Protein AF-A0A957DPP2-F1 (afdb_monomer)

Foldseek 3Di:
DDDDDDPDPPPPPDPPDPDVPQAEEEEEDAQAEPQRVVQLVVVCVVPVRYADEYHQHHNPVVVVVCVVCVVVDRYDYLVRDDQDQHQEYEYEQDLDDDDHRNYDPDHAYEYEHADPPDDHPPSHHYDHHHD

Secondary structure (DSSP, 8-state):
--------------S-----PPEEEEE--SSB-HHHHHHHHHHHHH-TT-EEB--S-B-HHHHHHHHHHGGGS--B-TTT-----EEEEEEES-S-----TTEEEEEEEEEEE---S----TTSEEEE---

Sequence (131 aa):
MLSTLSPCNLVTLSPAHHYNTPMRLILSHENADFDAVASQLAASKLTPDGIMLLARRQNRNVEQFLTLYWDAFRFVRPSEWRKQRVKEVLLVDTQSLNSVRGMVAKPAVHVIDHHTEQTPPAAWTAQVEPV

Solvent-accessible surface area (backbone atoms only — not comparable to full-atom values): 7948 Å² total; per-residue (Å²): 136,86,80,83,79,79,80,76,86,74,81,77,81,68,95,82,73,86,68,89,66,73,38,29,38,27,38,41,35,73,54,25,47,66,64,29,56,50,41,37,55,53,51,33,71,80,32,80,80,38,42,34,42,49,45,93,38,55,32,70,69,44,50,56,48,46,68,77,45,47,90,81,52,80,68,39,52,63,89,72,61,67,77,47,74,28,44,32,36,38,29,21,62,30,82,67,86,78,93,54,76,41,53,49,99,78,47,52,42,38,32,41,30,42,73,78,92,64,78,68,62,88,90,42,51,74,48,72,54,76,127

pLDDT: mean 85.73, std 20.34, range [33.81, 98.62]

Nearest PDB structures (foldseek):
  3ioc-assembly1_B  TM=5.054E-01  e=1.889E+00  Mycobacterium tuberculosis
  4muj-assembly1_B  TM=5.006E-01  e=4.320E+00  Mycobacterium tuberculosis
  8v84-assembly1_A  TM=3.790E-01  e=2.538E+00  Saccharomyces cerevisiae BY4741
  8b70-assembly1_B  TM=3.247E-01  e=3.031E+00  Bacillus subtilis
  8esr-assembly1_A  TM=4.820E-01  e=9.311E+00  Schizosaccharomyces pombe

Radius of gyration: 17.48 Å; Cα contacts (8 Å, |Δi|>4): 204; chains: 1; bounding box: 35×66×36 Å

Structure (mmCIF, N/CA/C/O backbone):
data_AF-A0A957DPP2-F1
#
_entry.id   AF-A0A957DPP2-F1
#
loop_
_atom_site.group_PDB
_atom_site.id
_atom_site.type_symbol
_atom_site.label_atom_id
_atom_site.label_alt_id
_atom_site.label_comp_id
_atom_site.label_asym_id
_atom_site.label_entity_id
_atom_site.label_seq_id
_atom_site.pdbx_PDB_ins_code
_atom_site.Cartn_x
_atom_site.Cartn_y
_atom_site.Cartn_z
_atom_site.occupancy
_atom_site.B_iso_or_equiv
_atom_site.auth_seq_id
_atom_site.auth_comp_id
_atom_site.auth_asym_id
_atom_site.auth_atom_id
_atom_site.pdbx_PDB_model_num
ATOM 1 N N . MET A 1 1 ? -0.752 -53.934 4.855 1.00 41.66 1 MET A N 1
ATOM 2 C CA . MET A 1 1 ? -0.191 -52.577 5.010 1.00 41.66 1 MET A CA 1
ATOM 3 C C . MET A 1 1 ? -1.292 -51.570 4.709 1.00 41.66 1 MET A C 1
ATOM 5 O O . MET A 1 1 ? -1.530 -51.286 3.546 1.00 41.66 1 MET A O 1
ATOM 9 N N . LEU A 1 2 ? -2.023 -51.111 5.728 1.00 33.81 2 LEU A N 1
ATOM 10 C CA . LEU A 1 2 ? -2.957 -49.995 5.569 1.00 33.81 2 LEU A CA 1
ATOM 11 C C . LEU A 1 2 ? -2.179 -48.702 5.829 1.00 33.81 2 LEU A C 1
ATOM 13 O O . LEU A 1 2 ? -1.800 -48.433 6.965 1.00 33.81 2 LEU A O 1
ATOM 17 N N . SER A 1 3 ? -1.898 -47.939 4.775 1.00 35.62 3 SER A N 1
A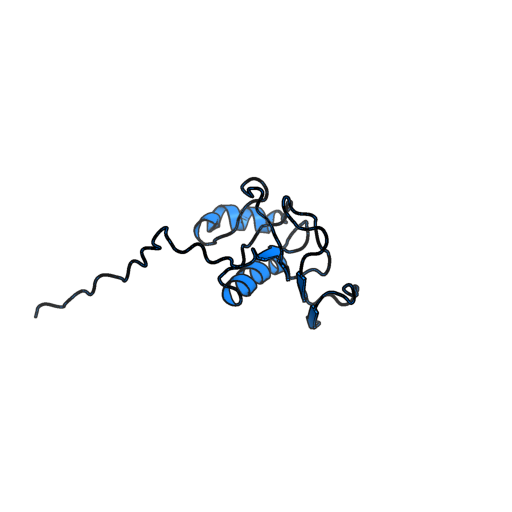TOM 18 C CA . SER A 1 3 ? -1.349 -46.590 4.892 1.00 35.62 3 SER A CA 1
ATOM 19 C C . SER A 1 3 ? -2.461 -45.642 5.333 1.00 35.62 3 SER A C 1
ATOM 21 O O . SER A 1 3 ? -3.426 -45.411 4.603 1.00 35.62 3 SER A O 1
ATOM 23 N N . THR A 1 4 ? -2.328 -45.102 6.535 1.00 39.66 4 THR A N 1
ATOM 24 C CA . THR A 1 4 ? -3.167 -44.034 7.074 1.00 39.66 4 THR A CA 1
ATOM 25 C C . THR A 1 4 ? -2.944 -42.752 6.270 1.00 39.66 4 THR A C 1
ATOM 27 O O . THR A 1 4 ? -1.894 -42.122 6.383 1.00 39.66 4 THR A O 1
ATOM 30 N N . LEU A 1 5 ? -3.923 -42.358 5.456 1.00 37.44 5 LEU A N 1
ATOM 31 C CA . LEU A 1 5 ? -3.991 -41.005 4.910 1.00 37.44 5 LEU A CA 1
ATOM 32 C C . LEU A 1 5 ? -4.575 -40.093 5.993 1.00 37.44 5 LEU A C 1
ATOM 34 O O . LEU A 1 5 ? -5.758 -40.186 6.315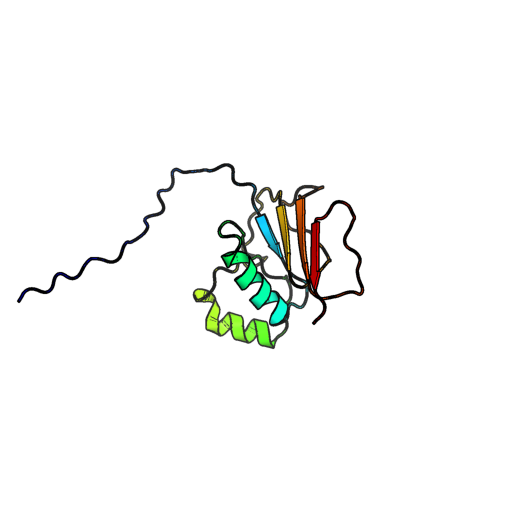 1.00 37.44 5 LEU A O 1
ATOM 38 N N . SER A 1 6 ? -3.734 -39.234 6.571 1.00 42.56 6 SER A N 1
ATOM 39 C CA . SER A 1 6 ? -4.181 -38.114 7.402 1.00 42.56 6 SER A CA 1
ATOM 40 C C . SER A 1 6 ? -5.055 -37.179 6.562 1.00 42.56 6 SER A C 1
ATOM 42 O O . SER A 1 6 ? -4.585 -36.699 5.526 1.00 42.56 6 SER A O 1
ATOM 44 N N . PRO A 1 7 ? -6.297 -36.873 6.970 1.00 42.91 7 PRO A N 1
ATOM 45 C CA . PRO A 1 7 ? -7.062 -35.836 6.309 1.00 42.91 7 PRO A CA 1
ATOM 46 C C . PRO A 1 7 ? -6.421 -34.475 6.595 1.00 42.91 7 PRO A C 1
ATOM 48 O O . PRO A 1 7 ? -6.122 -34.115 7.733 1.00 42.91 7 PRO A O 1
ATOM 51 N N . CYS A 1 8 ? -6.181 -33.758 5.503 1.00 38.91 8 CYS A N 1
ATOM 52 C CA . CYS A 1 8 ? -5.724 -32.381 5.430 1.00 38.91 8 CYS A CA 1
ATOM 53 C C . CYS A 1 8 ? -6.471 -31.506 6.454 1.00 38.91 8 CYS A C 1
ATOM 55 O O . CYS A 1 8 ? -7.703 -31.497 6.468 1.00 38.91 8 CYS A O 1
ATOM 57 N N . ASN A 1 9 ? -5.733 -30.777 7.298 1.00 37.00 9 ASN A N 1
ATOM 58 C CA . ASN A 1 9 ? -6.288 -29.810 8.245 1.00 37.00 9 ASN A CA 1
ATOM 59 C C . ASN A 1 9 ? -7.041 -28.710 7.484 1.00 37.00 9 ASN A C 1
ATOM 61 O O . ASN A 1 9 ? -6.460 -27.712 7.056 1.00 37.00 9 ASN A O 1
ATOM 65 N N . LEU A 1 10 ? -8.351 -28.891 7.332 1.00 40.22 10 LEU A N 1
ATOM 66 C CA . LEU A 1 10 ? -9.271 -27.834 6.958 1.00 40.22 10 LEU A CA 1
ATOM 67 C C . LEU A 1 10 ? -9.340 -26.882 8.158 1.00 40.22 10 LEU A C 1
ATOM 69 O O . LEU A 1 10 ? -9.991 -27.174 9.159 1.00 40.22 10 LEU A O 1
ATOM 73 N N . VAL A 1 11 ? -8.630 -25.757 8.091 1.00 41.53 11 VAL A N 1
ATOM 74 C CA . VAL A 1 11 ? -8.825 -24.662 9.046 1.00 41.53 11 VAL A CA 1
ATOM 75 C C . VAL A 1 11 ? -10.218 -24.091 8.784 1.00 41.53 11 VAL A C 1
ATOM 77 O O . VAL A 1 11 ? -10.406 -23.199 7.961 1.00 41.53 11 VAL A O 1
ATOM 80 N N . THR A 1 12 ? -11.224 -24.645 9.454 1.00 35.16 12 THR A N 1
ATOM 81 C CA . THR A 1 12 ? -12.542 -24.030 9.591 1.00 35.16 12 THR A CA 1
ATOM 82 C C . THR A 1 12 ? -12.372 -22.744 10.387 1.00 35.16 12 THR A C 1
ATOM 84 O O . THR A 1 12 ? -12.228 -22.775 11.609 1.00 35.16 12 THR A O 1
ATOM 87 N N . LEU A 1 13 ? -12.371 -21.601 9.700 1.00 41.50 13 LEU A N 1
ATOM 88 C CA . LEU A 1 13 ? -12.521 -20.306 10.352 1.00 41.50 13 LEU A CA 1
ATOM 89 C C . LEU A 1 13 ? -13.950 -20.229 10.906 1.00 41.50 13 LEU A C 1
ATOM 91 O O . LEU A 1 13 ? -14.917 -20.046 10.170 1.00 41.50 13 LEU A O 1
ATOM 95 N N . SER A 1 14 ? -14.070 -20.438 12.216 1.00 36.50 14 SER A N 1
ATOM 96 C CA . SER A 1 14 ? -15.298 -20.219 12.978 1.00 36.50 14 SER A CA 1
ATOM 97 C C . SER A 1 14 ? -15.740 -18.747 12.865 1.00 36.50 14 SER A C 1
ATOM 99 O O . SER A 1 14 ? -14.890 -17.858 12.949 1.00 36.50 14 SER A O 1
ATOM 101 N N . PRO A 1 15 ? -17.045 -18.440 12.728 1.00 41.19 15 PRO A N 1
ATOM 102 C CA . PRO A 1 15 ? -17.542 -17.073 12.530 1.00 41.19 15 PRO A CA 1
ATOM 103 C C . PRO A 1 15 ? -17.545 -16.203 13.807 1.00 41.19 15 PRO A C 1
ATOM 105 O O . PRO A 1 15 ? -18.143 -15.130 13.818 1.00 41.19 15 PRO A O 1
ATOM 108 N N . ALA A 1 16 ? -16.899 -16.640 14.894 1.00 40.22 16 ALA A N 1
ATOM 109 C CA . ALA A 1 16 ? -17.089 -16.078 16.235 1.00 40.22 16 ALA A CA 1
ATOM 110 C C . ALA A 1 16 ? -15.811 -15.544 16.909 1.00 40.22 16 ALA A C 1
ATOM 112 O O . ALA A 1 16 ? -15.703 -15.551 18.135 1.00 40.22 16 ALA A O 1
ATOM 113 N N . HIS A 1 17 ? -14.856 -15.028 16.137 1.00 37.53 17 HIS A N 1
ATOM 114 C CA . HIS A 1 17 ? -13.788 -14.191 16.685 1.00 37.53 17 HIS A CA 1
ATOM 115 C C . HIS A 1 17 ? -13.684 -12.873 15.906 1.00 37.53 17 HIS A C 1
ATOM 117 O O . HIS A 1 17 ? -12.860 -12.682 15.017 1.00 37.53 17 HIS A O 1
ATOM 123 N N . HIS A 1 18 ? -14.564 -11.937 16.268 1.00 46.16 18 HIS A N 1
ATOM 124 C CA . HIS A 1 18 ? -14.373 -10.510 16.022 1.00 46.16 18 HIS A CA 1
ATOM 125 C C . HIS A 1 18 ? -13.245 -10.014 16.935 1.00 46.16 18 HIS A C 1
ATOM 127 O O . HIS A 1 18 ? -13.481 -9.436 17.996 1.00 46.16 18 HIS A O 1
ATOM 133 N N . TYR A 1 19 ? -11.999 -10.253 16.545 1.00 43.94 19 TYR A N 1
ATOM 134 C CA . TYR A 1 19 ? -10.903 -9.454 17.070 1.00 43.94 19 TYR A CA 1
ATOM 135 C C . TYR A 1 19 ? -11.092 -8.041 16.526 1.00 43.94 19 TYR A C 1
ATOM 137 O O . TYR A 1 19 ? -11.310 -7.839 15.332 1.00 43.94 19 TYR A O 1
ATOM 145 N N . ASN A 1 20 ? -11.002 -7.055 17.406 1.00 49.06 20 ASN A N 1
ATOM 146 C CA . ASN A 1 20 ? -10.942 -5.639 17.073 1.00 49.06 20 ASN A CA 1
ATOM 147 C C . ASN A 1 20 ? -9.582 -5.301 16.425 1.00 49.06 20 ASN A C 1
ATOM 149 O O . ASN A 1 20 ? -8.922 -4.349 16.841 1.00 49.06 20 ASN A O 1
ATOM 153 N N . THR A 1 21 ? -9.126 -6.111 15.462 1.00 52.81 21 THR A N 1
ATOM 154 C CA . THR A 1 21 ? -7.906 -5.850 14.705 1.00 52.81 21 THR A CA 1
ATOM 155 C C . THR A 1 21 ? -8.166 -4.585 13.896 1.00 52.81 21 THR A C 1
ATOM 157 O O . THR A 1 21 ? -9.150 -4.529 13.147 1.00 52.81 21 THR A O 1
ATOM 160 N N . PRO A 1 22 ? -7.379 -3.516 14.096 1.00 58.53 22 PRO A N 1
ATOM 161 C CA . PRO A 1 22 ? -7.518 -2.327 13.282 1.00 58.53 22 PRO A CA 1
ATOM 162 C C . PRO A 1 22 ? -7.341 -2.742 11.828 1.00 58.53 22 PRO A C 1
ATOM 164 O O . PRO A 1 22 ? -6.366 -3.384 11.461 1.00 58.53 22 PRO A O 1
ATOM 167 N N . MET A 1 23 ? -8.323 -2.409 11.000 1.00 84.81 23 MET A N 1
ATOM 168 C CA . MET A 1 23 ? -8.237 -2.769 9.602 1.00 84.81 23 MET A CA 1
ATOM 169 C C . MET A 1 23 ? -7.066 -2.068 8.936 1.00 84.81 23 MET A C 1
ATOM 171 O O . MET A 1 23 ? -7.031 -0.828 8.892 1.00 84.81 23 MET A O 1
ATOM 175 N N . ARG A 1 24 ? -6.172 -2.890 8.391 1.00 94.19 24 ARG A N 1
ATOM 176 C CA . ARG A 1 24 ? -4.981 -2.479 7.671 1.00 94.19 24 ARG A CA 1
ATOM 177 C C . ARG A 1 24 ? -5.154 -2.737 6.181 1.00 94.19 24 ARG A C 1
ATOM 179 O O . ARG A 1 24 ? -5.427 -3.861 5.760 1.00 94.19 24 ARG A O 1
ATOM 186 N N . LEU A 1 25 ? -5.011 -1.684 5.385 1.00 96.75 25 LEU A N 1
ATOM 187 C CA . LEU A 1 25 ? -4.928 -1.807 3.933 1.00 96.75 25 LEU A CA 1
ATOM 188 C C . LEU A 1 25 ? -3.472 -1.839 3.495 1.00 96.75 25 LEU A C 1
ATOM 190 O O . LEU A 1 25 ? -2.667 -1.068 4.003 1.00 96.75 25 LEU A O 1
ATOM 194 N N . ILE A 1 26 ? -3.164 -2.689 2.525 1.00 97.88 26 ILE A N 1
ATOM 195 C CA . ILE A 1 26 ? -1.902 -2.671 1.794 1.00 97.88 26 ILE A CA 1
ATOM 196 C C . ILE A 1 26 ? -2.200 -2.023 0.445 1.00 97.88 26 ILE A C 1
ATOM 198 O O . ILE A 1 26 ? -2.995 -2.565 -0.325 1.00 97.88 26 ILE A O 1
ATOM 202 N N . LEU A 1 27 ? -1.616 -0.858 0.176 1.00 98.25 27 LEU A N 1
ATOM 203 C CA . LEU A 1 27 ? -1.869 -0.049 -1.021 1.00 98.25 27 LEU A CA 1
ATOM 204 C C . LEU A 1 27 ? -0.560 0.231 -1.757 1.00 98.25 27 LEU A C 1
ATOM 206 O O . LEU A 1 27 ? 0.498 0.264 -1.140 1.00 98.25 27 LEU A O 1
ATOM 210 N N . SER A 1 28 ? -0.656 0.479 -3.057 1.00 98.12 28 SER A N 1
ATOM 211 C CA . SER A 1 28 ? 0.465 0.911 -3.893 1.00 98.12 28 SER A CA 1
ATOM 212 C C . SER A 1 28 ? 0.039 2.074 -4.802 1.00 98.12 28 SER A C 1
ATOM 214 O O . SER A 1 28 ? -1.071 2.606 -4.655 1.00 98.12 28 SER A O 1
ATOM 216 N N . HIS A 1 29 ? 0.919 2.508 -5.702 1.00 97.19 29 HIS A N 1
ATOM 217 C CA . HIS A 1 29 ? 0.679 3.623 -6.607 1.00 97.19 29 HIS A CA 1
ATOM 218 C C . HIS A 1 29 ? -0.420 3.320 -7.645 1.00 97.19 29 HIS A C 1
ATOM 220 O O . HIS A 1 29 ? -0.770 2.175 -7.932 1.00 97.19 29 HIS A O 1
ATOM 226 N N . GLU A 1 30 ? -0.997 4.378 -8.223 1.00 96.44 30 GLU A N 1
ATOM 227 C CA . GLU A 1 30 ? -1.889 4.244 -9.382 1.00 96.44 30 GLU A CA 1
ATOM 228 C C . GLU A 1 30 ? -1.088 3.956 -10.654 1.00 96.44 30 GLU A C 1
ATOM 230 O O . GLU A 1 30 ? 0.061 4.373 -10.779 1.00 96.44 30 GLU A O 1
ATOM 235 N N . ASN A 1 31 ? -1.719 3.292 -11.626 1.00 97.31 31 ASN A N 1
ATOM 236 C CA . ASN A 1 31 ? -1.030 2.665 -12.760 1.00 97.31 31 ASN A CA 1
ATOM 237 C C . ASN A 1 31 ? -0.007 1.620 -12.282 1.00 97.31 31 ASN A C 1
ATOM 239 O O . ASN A 1 31 ? 1.108 1.563 -12.791 1.00 97.31 31 ASN A O 1
ATOM 243 N N . ALA A 1 32 ? -0.409 0.823 -11.284 1.00 97.88 32 ALA A N 1
ATOM 244 C CA . ALA A 1 32 ? 0.419 -0.193 -10.642 1.00 97.88 32 ALA A CA 1
ATOM 245 C C . ALA A 1 32 ? 1.075 -1.118 -11.674 1.00 97.88 32 ALA A C 1
ATOM 247 O O . ALA A 1 32 ? 0.392 -1.672 -12.549 1.00 97.88 32 ALA A O 1
ATOM 248 N N . ASP A 1 33 ? 2.387 -1.281 -11.559 1.00 98.44 33 ASP A N 1
ATOM 249 C CA . ASP A 1 33 ? 3.159 -2.222 -12.353 1.00 98.44 33 ASP A CA 1
ATOM 250 C C . ASP A 1 33 ? 3.385 -3.543 -11.590 1.00 98.44 33 ASP A C 1
ATOM 252 O O . ASP A 1 33 ? 2.626 -3.885 -10.676 1.00 98.44 33 ASP A O 1
ATOM 256 N N . PHE A 1 34 ? 4.344 -4.357 -12.040 1.00 98.50 34 PHE A N 1
ATOM 257 C CA . PHE A 1 34 ? 4.610 -5.640 -11.396 1.00 98.50 34 PHE A CA 1
ATOM 258 C C . PHE A 1 34 ? 5.288 -5.503 -10.035 1.00 98.50 34 PHE A C 1
ATOM 260 O O . PHE A 1 34 ? 5.056 -6.377 -9.198 1.00 98.50 34 PHE A O 1
ATOM 267 N N . ASP A 1 35 ? 6.077 -4.451 -9.811 1.00 98.00 35 ASP A N 1
ATOM 268 C CA . ASP A 1 35 ? 6.726 -4.223 -8.524 1.00 98.00 35 ASP A CA 1
ATOM 269 C C . ASP A 1 35 ? 5.662 -3.904 -7.474 1.00 98.00 35 ASP A C 1
ATOM 271 O O . ASP A 1 35 ? 5.524 -4.630 -6.490 1.00 98.00 35 ASP A O 1
ATOM 275 N N . ALA A 1 36 ? 4.758 -2.972 -7.783 1.00 98.06 36 ALA A N 1
ATOM 276 C CA . ALA A 1 36 ? 3.597 -2.647 -6.964 1.00 98.06 36 ALA A CA 1
ATOM 277 C C . ALA A 1 36 ? 2.797 -3.880 -6.503 1.00 98.06 36 ALA A C 1
ATOM 279 O O . ALA A 1 36 ? 2.569 -4.082 -5.304 1.00 98.06 36 ALA A O 1
ATOM 280 N N . VAL A 1 37 ? 2.359 -4.740 -7.433 1.00 98.12 37 VAL A N 1
ATOM 281 C CA . VAL A 1 37 ? 1.526 -5.909 -7.079 1.00 98.12 37 VAL A CA 1
ATOM 282 C C . VAL A 1 37 ? 2.320 -7.022 -6.392 1.00 98.12 37 VAL A C 1
ATOM 284 O O . VAL A 1 37 ? 1.779 -7.696 -5.508 1.00 98.12 37 VAL A O 1
ATOM 287 N N . ALA A 1 38 ? 3.592 -7.220 -6.751 1.00 97.94 38 ALA A N 1
ATOM 288 C CA . ALA A 1 38 ? 4.462 -8.188 -6.086 1.00 97.94 38 ALA A CA 1
ATOM 289 C C . ALA A 1 38 ? 4.779 -7.743 -4.653 1.00 97.94 38 ALA A C 1
ATOM 291 O O . ALA A 1 38 ? 4.697 -8.547 -3.722 1.00 97.94 38 ALA A O 1
ATOM 292 N N . SER A 1 39 ? 5.036 -6.454 -4.463 1.00 98.06 39 SER A N 1
ATOM 293 C CA . SER A 1 39 ? 5.268 -5.829 -3.169 1.00 98.06 39 SER A CA 1
ATOM 294 C C . SER A 1 39 ? 4.021 -5.883 -2.284 1.00 98.06 39 SER A C 1
ATOM 296 O O . SER A 1 39 ? 4.129 -6.220 -1.103 1.00 98.06 39 SER A O 1
ATOM 298 N N . GLN A 1 40 ? 2.811 -5.697 -2.834 1.00 97.94 40 GLN A N 1
ATOM 299 C CA . GLN A 1 40 ? 1.567 -5.931 -2.080 1.00 97.94 40 GLN A CA 1
ATOM 300 C C . GLN A 1 40 ? 1.458 -7.386 -1.605 1.00 97.94 40 GLN A C 1
ATOM 302 O O . GLN A 1 40 ? 1.127 -7.643 -0.441 1.00 97.94 40 GLN A O 1
ATOM 307 N N . LEU A 1 41 ? 1.770 -8.341 -2.487 1.00 97.62 41 LEU A N 1
ATOM 308 C CA . LEU A 1 41 ? 1.768 -9.761 -2.149 1.00 97.62 41 LEU A CA 1
ATOM 309 C C . LEU A 1 41 ? 2.790 -10.082 -1.056 1.00 97.62 41 LEU A C 1
ATOM 311 O O . LEU A 1 41 ? 2.431 -10.751 -0.085 1.00 97.62 41 LEU A O 1
ATOM 315 N N . ALA A 1 42 ? 4.020 -9.586 -1.171 1.00 97.25 42 ALA A N 1
ATOM 316 C CA . ALA A 1 42 ? 5.071 -9.767 -0.174 1.00 97.25 42 ALA A CA 1
ATOM 317 C C . ALA A 1 42 ? 4.671 -9.168 1.185 1.00 97.25 42 ALA A C 1
ATOM 319 O O . ALA A 1 42 ? 4.723 -9.852 2.210 1.00 97.25 42 ALA A O 1
ATOM 320 N N . ALA A 1 43 ? 4.160 -7.937 1.191 1.00 97.06 43 ALA A N 1
ATOM 321 C CA . ALA A 1 43 ? 3.679 -7.263 2.391 1.00 97.06 43 ALA A CA 1
ATOM 322 C C . ALA A 1 43 ? 2.549 -8.030 3.096 1.00 97.06 43 ALA A C 1
ATOM 324 O O . ALA A 1 43 ? 2.528 -8.094 4.327 1.00 97.06 43 ALA A O 1
ATOM 325 N N . SER A 1 44 ? 1.653 -8.685 2.345 1.00 95.69 44 SER A N 1
ATOM 326 C CA . SER A 1 44 ? 0.595 -9.534 2.919 1.00 95.69 44 SER A CA 1
ATOM 327 C C . SER A 1 44 ? 1.132 -10.780 3.629 1.00 95.69 44 SER A C 1
ATOM 329 O O . SER A 1 44 ? 0.483 -11.309 4.530 1.00 95.69 44 SER A O 1
ATOM 331 N N . LYS A 1 45 ? 2.328 -11.260 3.259 1.00 94.69 45 LYS A N 1
ATOM 332 C CA . LYS A 1 45 ? 2.985 -12.380 3.950 1.00 94.69 45 LYS A CA 1
ATOM 333 C C . LYS A 1 45 ? 3.580 -11.947 5.283 1.00 94.69 45 LYS A C 1
ATOM 335 O O . LYS A 1 45 ? 3.523 -12.714 6.239 1.00 94.69 45 LYS A O 1
ATOM 340 N N . LEU A 1 46 ? 4.111 -10.727 5.347 1.00 93.50 46 LEU A N 1
ATOM 341 C CA . LEU A 1 46 ? 4.607 -10.119 6.585 1.00 93.50 46 LEU A CA 1
ATOM 342 C C . LEU A 1 46 ? 3.466 -9.654 7.495 1.00 93.50 46 LEU A C 1
ATOM 344 O O . LEU A 1 46 ? 3.628 -9.578 8.711 1.00 93.50 46 LEU A O 1
ATOM 348 N N . THR A 1 47 ? 2.309 -9.372 6.897 1.00 91.12 47 THR A N 1
ATOM 349 C CA . THR A 1 47 ? 1.156 -8.768 7.559 1.00 91.12 47 THR A CA 1
ATOM 350 C C . THR A 1 47 ? -0.117 -9.559 7.243 1.00 91.12 47 THR A C 1
ATOM 352 O O . THR A 1 47 ? -0.899 -9.137 6.388 1.00 91.12 47 THR A O 1
ATOM 355 N N . PRO A 1 48 ? -0.339 -10.724 7.885 1.00 87.50 48 PRO A N 1
ATOM 356 C CA . PRO A 1 48 ? -1.402 -11.657 7.495 1.00 87.50 48 PRO A CA 1
ATOM 357 C C . PRO A 1 48 ? -2.836 -11.116 7.618 1.00 87.50 48 PRO A C 1
ATOM 359 O O . PRO A 1 48 ? -3.757 -11.678 7.028 1.00 87.50 48 PRO A O 1
ATOM 362 N N . ASP A 1 49 ? -3.039 -10.053 8.394 1.00 90.50 49 ASP A N 1
ATOM 363 C CA . ASP A 1 49 ? -4.299 -9.325 8.569 1.00 90.50 49 ASP A CA 1
ATOM 364 C C . ASP A 1 49 ? -4.487 -8.167 7.568 1.00 90.50 49 ASP A C 1
ATOM 366 O O . ASP A 1 49 ? -5.562 -7.565 7.505 1.00 90.50 49 ASP A O 1
ATOM 370 N N . GLY A 1 50 ? -3.458 -7.856 6.775 1.00 94.25 50 GLY A N 1
ATOM 371 C CA . GLY A 1 50 ? -3.475 -6.796 5.776 1.00 94.25 50 GLY A CA 1
ATOM 372 C C . GLY A 1 50 ? -4.268 -7.176 4.526 1.00 94.25 50 GLY A C 1
ATOM 373 O O . GLY A 1 50 ? -4.056 -8.225 3.917 1.00 94.25 50 GLY A O 1
ATOM 374 N N . ILE A 1 51 ? -5.167 -6.288 4.101 1.00 95.88 51 ILE A N 1
ATOM 375 C CA . ILE A 1 51 ? -5.961 -6.474 2.882 1.00 95.88 51 ILE A CA 1
ATOM 376 C C . ILE A 1 51 ? -5.243 -5.810 1.707 1.00 95.88 51 ILE A C 1
ATOM 378 O O . ILE A 1 51 ? -5.079 -4.590 1.691 1.00 95.88 51 ILE A O 1
ATOM 382 N N . MET A 1 52 ? -4.870 -6.602 0.700 1.00 96.88 52 MET A N 1
ATOM 383 C CA . MET A 1 52 ? -4.293 -6.106 -0.553 1.00 96.88 52 MET A CA 1
ATOM 384 C C . MET A 1 52 ? -5.391 -5.494 -1.427 1.00 96.88 52 MET A C 1
ATOM 386 O O . MET A 1 52 ? -6.053 -6.191 -2.199 1.00 96.88 52 MET A O 1
ATOM 390 N N . LEU A 1 53 ? -5.618 -4.190 -1.280 1.00 97.44 53 LEU A N 1
ATOM 391 C CA . LEU A 1 53 ? -6.551 -3.456 -2.127 1.00 97.44 53 LEU A CA 1
ATOM 392 C C . LEU A 1 53 ? -5.787 -2.945 -3.348 1.00 97.44 53 LEU A C 1
ATOM 394 O O . LEU A 1 53 ? -4.880 -2.123 -3.221 1.00 97.44 53 LEU A O 1
ATOM 398 N N . LEU A 1 54 ? -6.143 -3.449 -4.527 1.00 97.69 54 LEU A N 1
ATOM 399 C CA . LEU A 1 54 ? -5.491 -3.048 -5.770 1.00 97.69 54 LEU A CA 1
ATOM 400 C C . LEU A 1 54 ? -5.710 -1.559 -6.058 1.00 97.69 54 LEU A C 1
ATOM 402 O O . LEU A 1 54 ? -6.729 -0.980 -5.671 1.00 97.69 54 LEU A O 1
ATOM 406 N N . ALA A 1 55 ? -4.776 -0.962 -6.798 1.00 97.31 55 ALA A N 1
ATOM 407 C CA . ALA A 1 55 ? -4.953 0.362 -7.386 1.00 97.31 55 ALA A CA 1
ATOM 408 C C . ALA A 1 55 ? -6.221 0.435 -8.262 1.00 97.31 55 ALA A C 1
ATOM 410 O O . ALA A 1 55 ? -6.786 -0.583 -8.674 1.00 97.31 55 ALA A O 1
ATOM 411 N N . ARG A 1 56 ? -6.7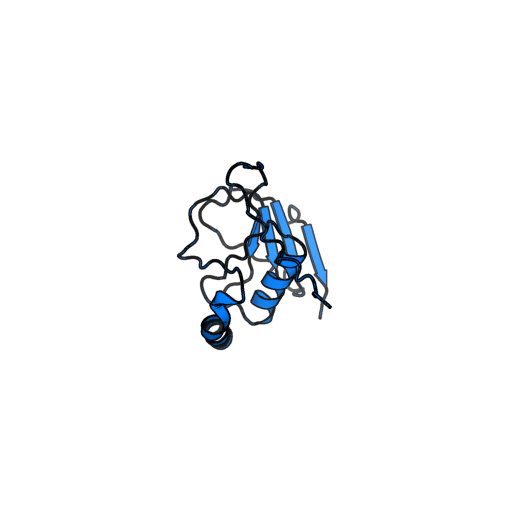09 1.638 -8.575 1.00 96.19 56 ARG A N 1
ATOM 412 C CA . ARG A 1 56 ? -7.841 1.777 -9.511 1.00 96.19 56 ARG A CA 1
ATOM 413 C C . ARG A 1 56 ? -7.427 1.500 -10.944 1.00 96.19 56 ARG A C 1
ATOM 415 O O . ARG A 1 56 ? -8.264 1.054 -11.724 1.00 96.19 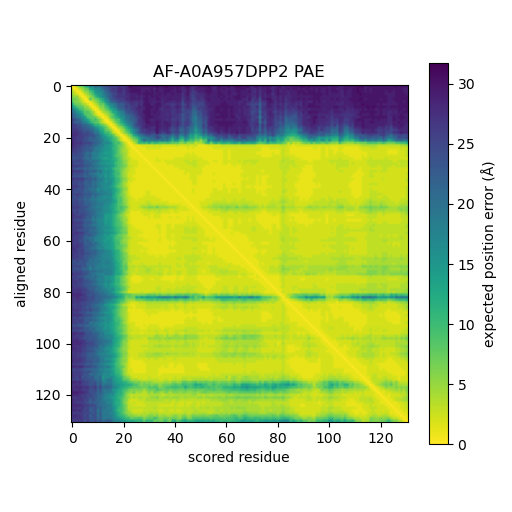56 ARG A O 1
ATOM 422 N N . ARG A 1 57 ? -6.173 1.795 -11.278 1.00 97.19 57 ARG A N 1
ATOM 423 C CA . ARG A 1 57 ? -5.567 1.527 -12.579 1.00 97.19 57 ARG A CA 1
ATOM 424 C C . ARG A 1 57 ? -4.315 0.687 -12.394 1.00 97.19 57 ARG A C 1
ATOM 426 O O . ARG A 1 57 ? -3.483 1.003 -11.545 1.00 97.19 57 ARG A O 1
ATOM 433 N N . GLN A 1 58 ? -4.171 -0.337 -13.219 1.00 98.00 58 GLN A N 1
ATOM 434 C CA . GLN A 1 58 ? -2.951 -1.121 -13.363 1.00 98.00 58 GLN A CA 1
ATOM 435 C C . GLN A 1 58 ? -2.393 -0.916 -14.769 1.00 98.00 58 GLN A C 1
ATOM 437 O O . GLN A 1 58 ? -3.116 -0.542 -15.695 1.00 98.00 58 GLN A O 1
ATOM 442 N N . ASN A 1 59 ? -1.112 -1.209 -14.954 1.00 98.62 59 ASN A N 1
ATOM 443 C CA . ASN A 1 59 ? -0.568 -1.354 -16.294 1.00 98.62 59 ASN A CA 1
ATOM 444 C C . ASN A 1 59 ? -1.223 -2.545 -17.012 1.00 98.62 59 ASN A C 1
ATOM 446 O O . ASN A 1 59 ? -1.550 -3.568 -16.409 1.00 98.62 59 ASN A O 1
ATOM 450 N N . ARG A 1 60 ? -1.395 -2.434 -18.336 1.00 98.31 60 ARG A N 1
ATOM 451 C CA . ARG A 1 60 ? -2.106 -3.436 -19.155 1.00 98.31 60 ARG A CA 1
ATOM 452 C C . ARG A 1 60 ? -1.548 -4.856 -18.997 1.00 98.31 60 ARG A C 1
ATOM 454 O O . ARG A 1 60 ? -2.303 -5.823 -19.017 1.00 98.31 60 ARG A O 1
ATOM 461 N N . ASN A 1 61 ? -0.231 -4.989 -18.863 1.00 98.38 61 ASN A N 1
ATOM 462 C CA . ASN A 1 61 ? 0.437 -6.272 -18.637 1.00 98.38 61 ASN A CA 1
ATOM 463 C C . ASN A 1 61 ? 0.061 -6.893 -17.277 1.00 98.38 61 ASN A C 1
ATOM 465 O O . ASN A 1 61 ? -0.175 -8.098 -17.204 1.00 98.38 61 ASN A O 1
ATOM 469 N N . VAL A 1 62 ? -0.061 -6.080 -16.228 1.00 98.44 62 VAL A N 1
ATOM 470 C CA . VAL A 1 62 ? -0.520 -6.506 -14.900 1.00 98.44 62 VAL A CA 1
ATOM 471 C C . VAL A 1 62 ? -1.994 -6.899 -14.936 1.00 98.44 62 VAL A C 1
ATOM 473 O O . VAL A 1 62 ? -2.351 -7.942 -14.395 1.00 98.44 62 VAL A O 1
ATOM 476 N N . GLU A 1 63 ? -2.851 -6.137 -15.623 1.00 97.75 63 GLU A N 1
ATOM 477 C CA . GLU A 1 63 ? -4.266 -6.506 -15.799 1.00 97.75 63 GLU A CA 1
ATOM 478 C C . GLU A 1 63 ? -4.417 -7.866 -16.492 1.00 97.75 63 GLU A C 1
ATOM 480 O O . GLU A 1 63 ? -5.193 -8.714 -16.046 1.00 97.75 63 GLU A O 1
ATOM 485 N N . GLN A 1 64 ? -3.653 -8.099 -17.563 1.00 98.31 64 GLN A N 1
ATOM 486 C CA . GLN A 1 64 ? -3.641 -9.374 -18.282 1.00 98.31 64 GLN A CA 1
ATOM 487 C C . GLN A 1 64 ? -3.176 -10.523 -17.384 1.00 98.31 64 GLN A C 1
ATOM 489 O O . GLN A 1 64 ? -3.814 -11.575 -17.356 1.00 98.31 64 GLN A O 1
ATOM 494 N N . PHE A 1 65 ? -2.109 -10.315 -16.612 1.00 98.31 65 PHE A N 1
ATOM 495 C CA . PHE A 1 65 ? -1.616 -11.304 -15.659 1.00 98.31 65 PHE A CA 1
ATOM 496 C C . PHE A 1 65 ? -2.656 -11.623 -14.578 1.00 98.31 65 PHE A C 1
ATOM 498 O O . PHE A 1 65 ? -3.012 -12.784 -14.382 1.00 98.31 65 PHE A O 1
ATOM 505 N N . LEU A 1 66 ? -3.209 -10.603 -13.919 1.00 97.06 66 LEU A N 1
ATOM 506 C CA . LEU A 1 66 ? -4.219 -10.783 -12.876 1.00 97.06 66 LEU A CA 1
ATOM 507 C C . LEU A 1 66 ? -5.518 -11.382 -13.417 1.00 97.06 66 LEU A C 1
ATOM 509 O O . LEU A 1 66 ? -6.221 -12.045 -12.668 1.00 97.06 66 LEU A O 1
ATOM 513 N N . THR A 1 67 ? -5.839 -11.197 -14.698 1.00 96.56 67 THR A N 1
ATOM 514 C CA . THR A 1 67 ? -6.984 -11.867 -15.335 1.00 96.56 67 THR A CA 1
ATOM 515 C C . THR A 1 67 ? -6.780 -13.380 -15.414 1.00 96.56 67 THR A C 1
ATOM 517 O O . THR A 1 67 ? -7.725 -14.132 -15.200 1.00 96.56 67 THR A O 1
ATOM 520 N N . LEU A 1 68 ? -5.554 -13.834 -15.690 1.00 97.56 68 LEU A N 1
ATOM 521 C CA . LEU A 1 68 ? -5.228 -15.261 -15.782 1.00 97.56 68 LEU A CA 1
ATOM 522 C C . LEU A 1 68 ? -5.075 -15.922 -14.407 1.00 97.56 68 LEU A C 1
ATOM 524 O O . LEU A 1 68 ? -5.407 -17.094 -14.252 1.00 97.56 68 LEU A O 1
ATOM 528 N N . TYR A 1 69 ? -4.576 -15.178 -13.418 1.00 96.81 69 TYR A N 1
ATOM 529 C CA . TYR A 1 69 ? -4.188 -15.713 -12.110 1.00 96.81 69 TYR A CA 1
ATOM 530 C C . TYR A 1 69 ? -4.997 -15.136 -10.944 1.00 96.81 69 TYR A C 1
ATOM 532 O O . TYR A 1 69 ? -4.537 -15.188 -9.805 1.00 96.81 69 TYR A O 1
ATOM 540 N N . TRP A 1 70 ? -6.187 -14.585 -11.203 1.00 95.31 70 TRP A N 1
ATOM 541 C CA . TRP A 1 70 ? -6.994 -13.901 -10.185 1.00 95.31 70 TRP A CA 1
ATOM 542 C C . TRP A 1 70 ? -7.173 -14.746 -8.920 1.00 95.31 70 TRP A C 1
ATOM 544 O O . TRP A 1 70 ? -6.849 -14.300 -7.822 1.00 95.31 70 TRP A O 1
ATOM 554 N N . ASP A 1 71 ? -7.591 -16.000 -9.096 1.00 95.00 71 ASP A N 1
ATOM 555 C CA . ASP A 1 71 ? -7.916 -16.917 -7.999 1.00 95.00 71 ASP A CA 1
ATOM 556 C C . ASP A 1 71 ? -6.683 -17.424 -7.231 1.00 95.00 71 ASP A C 1
ATOM 558 O O . ASP A 1 71 ? -6.813 -18.003 -6.151 1.00 95.00 71 ASP A O 1
ATOM 562 N N . ALA A 1 72 ? -5.474 -17.201 -7.757 1.00 95.06 72 ALA A N 1
ATOM 563 C CA . ALA A 1 72 ? -4.234 -17.551 -7.069 1.00 95.06 72 ALA A CA 1
ATOM 564 C C . ALA A 1 72 ? -3.893 -16.560 -5.941 1.00 95.06 72 ALA A C 1
ATOM 566 O O . ALA A 1 72 ? -3.101 -16.879 -5.049 1.00 95.06 72 ALA A O 1
ATOM 567 N N . PHE A 1 73 ? -4.491 -15.366 -5.959 1.00 92.88 73 PHE A N 1
ATOM 568 C CA . PHE A 1 73 ? -4.173 -14.279 -5.042 1.00 92.88 73 PHE A CA 1
ATOM 569 C C . PHE A 1 73 ? -5.421 -13.780 -4.308 1.00 92.88 73 PHE A C 1
ATOM 571 O O . PHE A 1 73 ? -6.551 -13.934 -4.752 1.00 92.88 73 PHE A O 1
ATOM 578 N N . ARG A 1 74 ? -5.221 -13.152 -3.146 1.00 91.19 74 ARG A N 1
ATOM 579 C CA . ARG A 1 74 ? -6.309 -12.600 -2.314 1.00 91.19 74 ARG A CA 1
ATOM 580 C C . ARG A 1 74 ? -6.416 -11.084 -2.453 1.00 91.19 74 ARG A C 1
ATOM 582 O O . ARG A 1 74 ? -6.525 -10.371 -1.458 1.00 91.19 74 ARG A O 1
ATOM 589 N N . PHE A 1 75 ? -6.311 -10.596 -3.685 1.00 96.75 75 P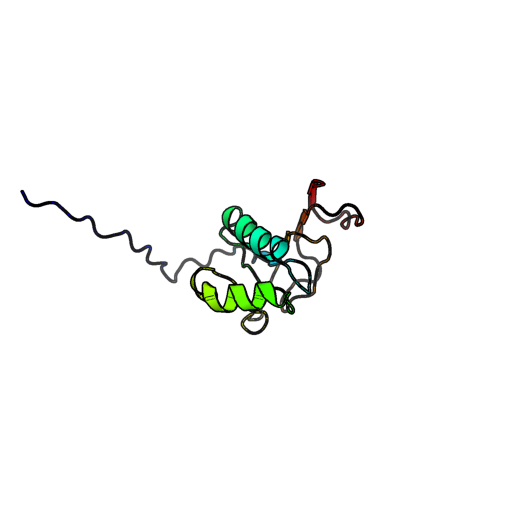HE A N 1
ATOM 590 C CA . PHE A 1 75 ? -6.516 -9.185 -3.980 1.00 96.75 75 PHE A CA 1
ATOM 591 C C . PHE A 1 75 ? -7.992 -8.812 -3.844 1.00 96.75 75 PHE A C 1
ATOM 593 O O . PHE A 1 75 ? -8.881 -9.618 -4.109 1.00 96.75 75 PHE A O 1
ATOM 600 N N . VAL A 1 76 ? -8.247 -7.565 -3.463 1.00 96.31 76 VAL A N 1
ATOM 601 C CA . VAL A 1 76 ? -9.581 -6.963 -3.479 1.00 96.31 76 VAL A CA 1
ATOM 602 C C . VAL A 1 76 ? -9.601 -5.885 -4.551 1.00 96.31 76 VAL A C 1
ATOM 604 O O . VAL A 1 76 ? -8.704 -5.037 -4.595 1.00 96.31 76 VAL A O 1
ATOM 607 N N . ARG A 1 77 ? -10.622 -5.882 -5.414 1.00 95.69 77 ARG A N 1
ATOM 608 C CA . ARG A 1 77 ? -10.808 -4.783 -6.372 1.00 95.69 77 ARG A CA 1
ATOM 609 C C . ARG A 1 77 ? -11.371 -3.551 -5.659 1.00 95.69 77 ARG A C 1
ATOM 611 O O . ARG A 1 77 ? -12.227 -3.688 -4.782 1.00 95.69 77 ARG A O 1
ATOM 618 N N . PRO A 1 78 ? -11.030 -2.325 -6.093 1.00 94.31 78 PRO A N 1
ATOM 619 C CA . PRO A 1 78 ? -11.679 -1.109 -5.597 1.00 94.31 78 PRO A CA 1
ATOM 620 C C . PRO A 1 78 ? -13.212 -1.121 -5.672 1.00 94.31 78 PRO A C 1
ATOM 622 O O . PRO A 1 78 ? -13.865 -0.515 -4.825 1.00 94.31 78 PRO A O 1
ATOM 625 N N . SER A 1 79 ? -13.793 -1.808 -6.661 1.00 93.69 79 SER A N 1
ATOM 626 C CA . SER A 1 79 ? -15.246 -1.976 -6.820 1.00 93.69 79 SER A CA 1
ATOM 627 C C . SER A 1 79 ? -15.874 -2.909 -5.781 1.00 93.69 79 SER A C 1
ATOM 629 O O . SER A 1 79 ? -17.043 -2.749 -5.439 1.00 93.69 79 SER A O 1
ATOM 631 N N . GLU A 1 80 ? -15.107 -3.868 -5.269 1.00 93.31 80 GLU A N 1
ATOM 632 C CA . GLU A 1 80 ? -15.537 -4.856 -4.273 1.00 93.31 80 GLU A CA 1
ATOM 633 C C . GLU A 1 80 ? -15.314 -4.348 -2.842 1.00 93.31 80 GLU A C 1
ATOM 635 O O . GLU A 1 80 ? -15.875 -4.881 -1.881 1.00 93.31 80 GLU A O 1
ATOM 640 N N . TRP A 1 81 ? -14.526 -3.280 -2.688 1.00 93.50 81 TRP A N 1
ATOM 641 C CA . TRP A 1 81 ? -14.232 -2.676 -1.401 1.00 93.50 81 TRP A CA 1
ATOM 642 C C . TRP A 1 81 ? -15.480 -2.071 -0.743 1.00 93.50 81 TRP A C 1
ATOM 644 O O . TRP A 1 81 ? -16.010 -1.019 -1.127 1.00 93.50 81 TRP A O 1
ATOM 654 N N . ARG A 1 82 ? -15.940 -2.721 0.326 1.00 86.50 82 ARG A N 1
ATOM 655 C CA . ARG A 1 82 ? -17.036 -2.224 1.163 1.00 86.50 82 ARG A CA 1
ATOM 656 C C . ARG A 1 82 ? -16.482 -1.221 2.171 1.00 86.50 82 ARG A C 1
ATOM 658 O O . ARG A 1 82 ? -15.390 -1.395 2.694 1.00 86.50 82 ARG A O 1
ATOM 665 N N . LYS A 1 83 ? -17.251 -0.169 2.479 1.00 76.12 83 LYS A N 1
ATOM 666 C CA . LYS A 1 83 ? -16.851 0.839 3.475 1.00 76.12 83 LYS A CA 1
ATOM 667 C C . LYS A 1 83 ? -16.675 0.170 4.836 1.00 76.12 83 LYS A C 1
ATOM 669 O O . LYS A 1 83 ? -17.661 -0.125 5.505 1.00 76.12 83 LYS A O 1
ATOM 674 N N . GLN A 1 84 ? -15.429 0.002 5.242 1.00 85.38 84 GLN A N 1
ATOM 675 C CA . GLN A 1 84 ? -15.054 -0.414 6.583 1.00 85.38 84 GLN A CA 1
ATOM 676 C C . GLN A 1 84 ? -14.062 0.607 7.157 1.00 85.38 84 GLN A C 1
ATOM 678 O O . GLN A 1 84 ? -13.481 1.399 6.414 1.00 85.38 84 GLN A O 1
ATOM 683 N N . ARG A 1 85 ? -13.933 0.676 8.485 1.00 91.31 85 ARG A N 1
ATOM 684 C CA . ARG A 1 85 ? -13.150 1.732 9.141 1.00 91.31 85 ARG A CA 1
ATOM 685 C C . ARG A 1 85 ? -11.654 1.406 9.090 1.00 91.31 85 ARG A C 1
ATOM 687 O O . ARG A 1 85 ? -11.155 0.717 9.974 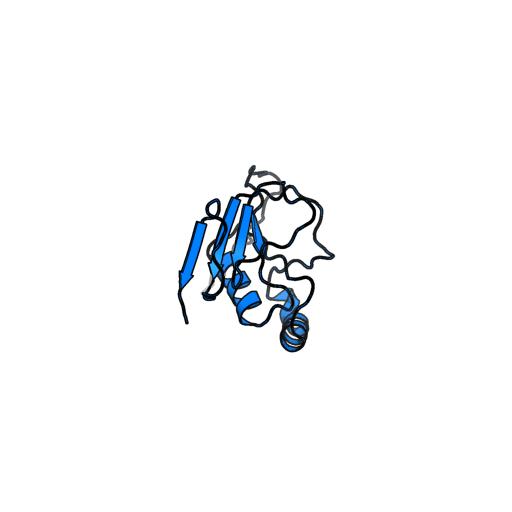1.00 91.31 85 ARG A O 1
ATOM 694 N N . VAL A 1 86 ? -10.952 1.942 8.095 1.00 94.06 86 VAL A N 1
ATOM 695 C CA . VAL A 1 86 ? -9.503 1.751 7.906 1.00 94.06 86 VAL A CA 1
ATOM 696 C C . VAL A 1 86 ? -8.748 2.702 8.823 1.00 9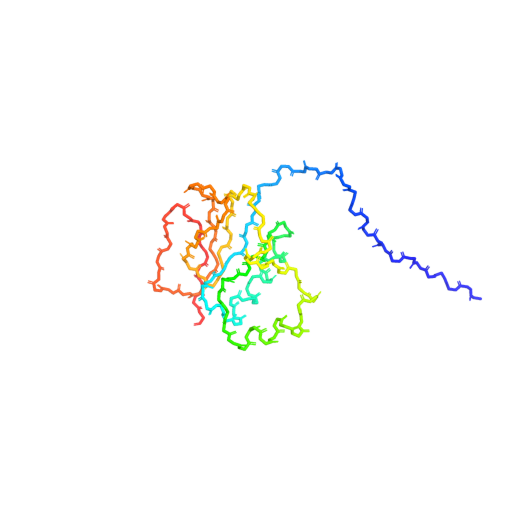4.06 86 VAL A C 1
ATOM 698 O O . VAL A 1 86 ? -8.898 3.921 8.711 1.00 94.06 86 VAL A O 1
ATOM 701 N N . LYS A 1 87 ? -7.967 2.140 9.747 1.00 94.88 87 LYS A N 1
ATOM 702 C CA . LYS A 1 87 ? -7.154 2.897 10.712 1.00 94.88 87 LYS A CA 1
ATOM 703 C C . LYS A 1 87 ? -5.672 2.874 10.364 1.00 94.88 87 LYS A C 1
ATOM 705 O O . LYS A 1 87 ? -4.948 3.741 10.840 1.00 94.88 87 LYS A O 1
ATOM 710 N N . GLU A 1 88 ? -5.247 1.906 9.558 1.00 96.31 88 GLU A N 1
ATOM 711 C CA . GLU A 1 88 ? -3.844 1.672 9.248 1.00 96.31 88 GLU A CA 1
ATOM 712 C C . GLU A 1 88 ? -3.664 1.404 7.757 1.00 96.31 88 GLU A C 1
ATOM 714 O O . GLU A 1 88 ? -4.511 0.774 7.115 1.00 96.31 88 GLU A O 1
ATOM 719 N N . VAL A 1 89 ? -2.562 1.897 7.206 1.00 97.44 89 VAL A N 1
ATOM 720 C CA . VAL A 1 89 ? -2.191 1.706 5.809 1.00 97.44 89 VAL A CA 1
ATOM 721 C C . VAL A 1 89 ? -0.718 1.333 5.740 1.00 97.44 89 VAL A C 1
ATOM 723 O O . VAL A 1 89 ? 0.127 2.019 6.306 1.00 97.44 89 VAL A O 1
ATOM 726 N N . LEU A 1 90 ? -0.426 0.254 5.030 1.00 97.94 90 LEU A N 1
ATOM 727 C CA . LEU A 1 90 ? 0.907 -0.088 4.569 1.00 97.94 90 LEU A CA 1
ATOM 728 C C . LEU A 1 90 ? 0.995 0.294 3.089 1.00 97.94 90 LEU A C 1
ATOM 730 O O . LEU A 1 90 ? 0.324 -0.306 2.251 1.00 97.94 90 LEU A O 1
ATOM 734 N N . LEU A 1 91 ? 1.761 1.334 2.790 1.00 98.12 91 LEU A N 1
ATOM 735 C CA . LEU A 1 91 ? 2.107 1.730 1.434 1.00 98.12 91 LEU A CA 1
ATOM 736 C C . LEU A 1 91 ? 3.323 0.929 0.983 1.00 98.12 91 LEU A C 1
ATOM 738 O O . LEU A 1 91 ? 4.301 0.821 1.725 1.00 98.12 91 LEU A O 1
ATOM 742 N N . VAL A 1 92 ? 3.240 0.371 -0.217 1.00 98.25 92 VAL A N 1
ATOM 743 C CA . VAL A 1 92 ? 4.339 -0.345 -0.860 1.00 98.25 92 VAL A CA 1
ATOM 744 C C . VAL A 1 92 ? 4.595 0.225 -2.243 1.00 98.25 92 VAL A C 1
ATOM 746 O O . VAL A 1 92 ? 3.632 0.555 -2.941 1.00 98.25 92 VAL A O 1
ATOM 749 N N . ASP A 1 93 ? 5.866 0.334 -2.626 1.00 97.62 93 ASP A N 1
ATOM 750 C CA . ASP A 1 93 ? 6.280 0.865 -3.937 1.00 97.62 93 ASP A CA 1
ATOM 751 C C . ASP A 1 93 ? 5.712 2.279 -4.206 1.00 97.62 93 ASP A C 1
ATOM 753 O O . ASP A 1 93 ? 5.365 2.689 -5.313 1.00 97.62 93 ASP A O 1
ATOM 757 N N . THR A 1 94 ? 5.457 3.020 -3.123 1.00 96.31 94 THR A N 1
ATOM 758 C CA . THR A 1 94 ? 4.965 4.390 -3.186 1.00 96.31 94 THR A CA 1
ATOM 759 C C . THR A 1 94 ? 5.077 5.091 -1.842 1.00 96.31 94 THR A C 1
ATOM 761 O O . THR A 1 94 ? 4.846 4.502 -0.784 1.00 96.31 94 THR A O 1
ATOM 764 N N . GLN A 1 95 ? 5.266 6.407 -1.895 1.00 95.69 95 GLN A N 1
ATOM 765 C CA . GLN A 1 95 ? 5.119 7.302 -0.745 1.00 95.69 95 GLN A CA 1
ATOM 766 C C . GLN A 1 95 ? 3.836 8.148 -0.809 1.00 95.69 95 GLN A C 1
ATOM 768 O O . GLN A 1 95 ? 3.644 9.064 -0.010 1.00 95.69 95 GLN A O 1
ATOM 773 N N . SER A 1 96 ? 2.935 7.859 -1.755 1.00 94.06 96 SER A N 1
ATOM 774 C CA . SER A 1 96 ? 1.701 8.621 -1.969 1.00 94.06 96 SER A CA 1
ATOM 775 C C . SER A 1 96 ? 0.466 7.874 -1.460 1.00 94.06 96 SER A C 1
ATOM 777 O O . SER A 1 96 ? 0.120 6.795 -1.936 1.00 94.06 96 SER A O 1
ATOM 779 N N . LEU A 1 97 ? -0.25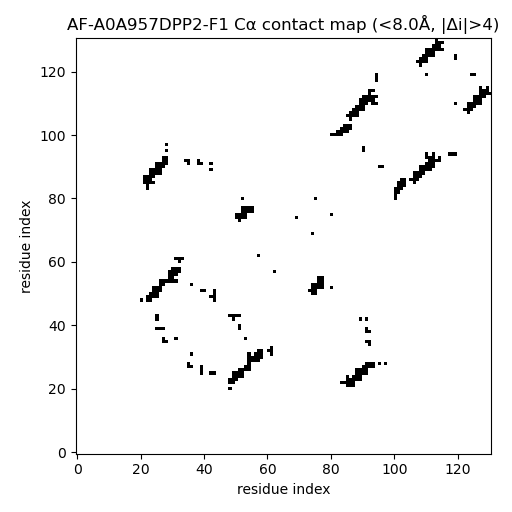6 8.476 -0.506 1.00 95.56 97 LEU A N 1
ATOM 780 C CA . LEU A 1 97 ? -1.486 7.904 0.046 1.00 95.56 97 LEU A CA 1
ATOM 781 C C . LEU A 1 97 ? -2.722 8.328 -0.754 1.00 95.56 97 LEU A C 1
ATOM 783 O O . LEU A 1 97 ? -3.187 9.465 -0.655 1.00 95.56 97 LEU A O 1
ATOM 787 N N . ASN A 1 98 ? -3.323 7.376 -1.463 1.00 91.62 98 ASN A N 1
ATOM 788 C CA . ASN A 1 98 ? -4.610 7.578 -2.122 1.00 91.62 98 ASN A CA 1
ATOM 789 C C . ASN A 1 98 ? -5.783 7.409 -1.145 1.00 91.62 98 ASN A C 1
ATOM 791 O O . ASN A 1 98 ? -5.816 6.489 -0.327 1.00 91.62 98 ASN A O 1
ATOM 795 N N . SER A 1 99 ? -6.791 8.279 -1.255 1.00 89.88 99 SER A N 1
ATOM 796 C CA . SER A 1 99 ? -7.985 8.197 -0.408 1.00 89.88 99 SER A CA 1
ATOM 797 C C . SER A 1 99 ? -8.823 6.960 -0.740 1.00 89.88 99 SER A C 1
ATOM 799 O O . SER A 1 99 ? -9.253 6.751 -1.880 1.00 89.88 99 SER A O 1
ATOM 801 N N . VAL A 1 100 ? -9.107 6.156 0.286 1.00 92.62 100 VAL A N 1
ATOM 802 C CA . VAL A 1 100 ? -9.955 4.963 0.195 1.00 92.62 100 VAL A CA 1
ATOM 803 C C . VAL A 1 100 ? -11.216 5.156 1.028 1.00 92.62 100 VAL A C 1
ATOM 805 O O . VAL A 1 100 ? -11.201 5.694 2.137 1.00 92.62 100 VAL A O 1
ATOM 808 N N . ARG A 1 101 ? -12.350 4.680 0.506 1.00 90.94 101 ARG A N 1
ATOM 809 C CA . ARG A 1 101 ? -13.643 4.753 1.193 1.00 90.94 101 ARG A CA 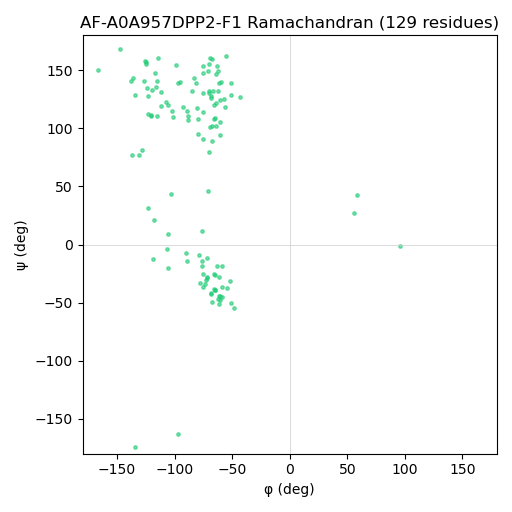1
ATOM 810 C C . ARG A 1 101 ? -13.557 4.091 2.575 1.00 90.94 101 ARG A C 1
ATOM 812 O O . ARG A 1 101 ? -13.367 2.885 2.667 1.00 90.94 101 ARG A O 1
ATOM 819 N N . GLY A 1 102 ? -13.796 4.865 3.635 1.00 91.62 102 GLY A N 1
ATOM 820 C CA . GLY A 1 102 ? -13.770 4.369 5.020 1.00 91.62 102 GLY A CA 1
ATOM 821 C C . GLY A 1 102 ? -12.445 4.585 5.758 1.00 91.62 102 GLY A C 1
ATOM 822 O O . GLY A 1 102 ? -12.375 4.291 6.951 1.00 91.62 102 GLY A O 1
ATOM 823 N N . MET A 1 103 ? -11.441 5.160 5.092 1.00 94.25 103 MET A N 1
ATOM 824 C CA . MET A 1 103 ? -10.228 5.662 5.731 1.00 94.25 103 MET A CA 1
ATOM 825 C C . MET A 1 103 ? -10.551 6.784 6.718 1.00 94.25 103 MET A C 1
ATOM 827 O O . MET A 1 103 ? -11.327 7.695 6.419 1.00 94.25 103 MET A O 1
ATOM 831 N N . VAL A 1 104 ? -9.997 6.685 7.927 1.00 94.69 104 VAL A N 1
ATOM 832 C CA . VAL A 1 104 ? -10.073 7.765 8.918 1.00 94.69 104 VAL A CA 1
ATOM 833 C C . VAL A 1 104 ? -9.219 8.955 8.469 1.00 94.69 104 VAL A C 1
ATOM 835 O O . VAL A 1 104 ? -8.318 8.798 7.660 1.00 94.69 104 VAL A O 1
ATOM 838 N N . ALA A 1 105 ? -9.466 10.148 9.012 1.00 92.88 105 ALA A N 1
ATOM 839 C CA . ALA A 1 105 ? -8.760 11.364 8.588 1.00 92.88 105 ALA A CA 1
ATOM 840 C C . ALA A 1 105 ? -7.234 11.326 8.814 1.00 92.88 105 ALA A C 1
ATOM 842 O O . ALA A 1 105 ? -6.494 12.008 8.115 1.00 92.88 105 ALA A O 1
ATOM 843 N N . LYS A 1 106 ? -6.772 10.561 9.810 1.00 94.12 106 LYS A N 1
ATOM 844 C CA . LYS A 1 106 ? -5.355 10.397 10.163 1.00 94.12 106 LYS A CA 1
ATOM 845 C C . LYS A 1 106 ? -5.072 8.917 10.447 1.00 94.12 106 LYS A C 1
ATOM 847 O O . LYS A 1 106 ? -5.092 8.528 11.616 1.00 94.12 106 LYS A O 1
ATOM 852 N N . PRO A 1 107 ? -4.948 8.067 9.414 1.00 95.75 107 PRO A N 1
ATOM 853 C CA . PRO A 1 107 ? -4.569 6.677 9.624 1.00 95.75 107 PRO A CA 1
ATOM 854 C C . PRO A 1 107 ? -3.099 6.604 10.062 1.00 95.75 107 PRO A C 1
ATOM 856 O O . PRO A 1 107 ? -2.320 7.506 9.752 1.00 95.75 107 PRO A O 1
ATOM 859 N N . ALA A 1 108 ? -2.710 5.539 10.761 1.00 96.88 108 ALA A N 1
ATOM 860 C CA . ALA A 1 108 ? -1.295 5.206 10.897 1.00 96.88 108 ALA A CA 1
ATOM 861 C C . ALA A 1 108 ? -0.784 4.723 9.534 1.00 96.88 108 ALA A C 1
ATOM 863 O O . ALA A 1 108 ? -1.433 3.887 8.901 1.00 96.88 108 ALA A O 1
ATOM 864 N N . VAL A 1 109 ? 0.334 5.272 9.065 1.00 97.69 109 VAL A N 1
ATOM 865 C CA . VAL A 1 109 ? 0.883 4.952 7.744 1.00 97.69 109 VAL A CA 1
ATOM 866 C C . VAL A 1 109 ? 2.306 4.441 7.893 1.00 97.69 109 VAL A C 1
ATOM 868 O O . VAL A 1 109 ? 3.149 5.083 8.524 1.00 97.69 109 VAL A O 1
ATOM 871 N N . HIS A 1 110 ? 2.542 3.285 7.288 1.00 97.62 110 HIS A N 1
ATOM 872 C CA . HIS A 1 110 ? 3.840 2.645 7.161 1.00 97.62 110 HIS A CA 1
ATOM 873 C C . HIS A 1 110 ? 4.196 2.585 5.676 1.00 97.62 110 HIS A C 1
ATOM 875 O O . HIS A 1 110 ? 3.330 2.261 4.870 1.00 97.62 110 HIS A O 1
ATOM 881 N N . VAL A 1 111 ? 5.432 2.908 5.311 1.00 97.81 111 VAL A N 1
ATOM 882 C CA . VAL A 1 111 ? 5.907 2.917 3.922 1.00 97.81 111 VAL A CA 1
ATOM 883 C C . VAL A 1 111 ? 7.059 1.931 3.774 1.00 97.81 111 VAL A C 1
ATOM 885 O O . VAL A 1 111 ? 7.977 1.948 4.594 1.00 97.81 111 VAL A O 1
ATOM 888 N N . ILE A 1 112 ? 7.008 1.104 2.733 1.00 96.94 112 ILE A N 1
ATOM 889 C CA . ILE A 1 112 ? 8.133 0.317 2.221 1.00 96.94 112 ILE A CA 1
ATOM 890 C C . ILE A 1 112 ? 8.285 0.700 0.751 1.00 96.94 112 ILE A C 1
ATOM 892 O O . ILE A 1 112 ? 7.390 0.438 -0.047 1.00 96.94 112 ILE A O 1
ATOM 896 N N . ASP A 1 113 ? 9.372 1.366 0.398 1.00 96.69 113 ASP A N 1
ATOM 897 C CA . ASP A 1 113 ? 9.569 1.899 -0.952 1.00 96.69 113 ASP A CA 1
ATOM 898 C C . ASP A 1 113 ? 11.060 1.876 -1.315 1.00 96.69 113 ASP A C 1
ATOM 900 O O . ASP A 1 113 ? 11.916 1.675 -0.456 1.00 96.69 113 ASP A O 1
ATOM 904 N N . HIS A 1 114 ? 11.378 2.099 -2.581 1.00 93.81 114 HIS A N 1
ATOM 905 C CA . HIS A 1 114 ? 12.745 2.291 -3.068 1.00 93.81 114 HIS A CA 1
ATOM 906 C C . HIS A 1 114 ? 12.981 3.663 -3.715 1.00 93.81 114 HIS A C 1
ATOM 908 O O . HIS A 1 114 ? 14.125 4.076 -3.910 1.00 93.81 114 HIS A O 1
ATOM 914 N N . HIS A 1 115 ? 11.911 4.406 -4.001 1.00 91.44 115 HIS A N 1
ATOM 915 C CA . HIS A 1 115 ? 11.977 5.727 -4.610 1.00 91.44 115 HIS A CA 1
ATOM 916 C C . HIS A 1 115 ? 12.540 6.756 -3.624 1.00 91.44 115 HIS A C 1
ATOM 918 O O . HIS A 1 115 ? 12.084 6.852 -2.482 1.00 91.44 115 HIS A O 1
ATOM 924 N N . THR A 1 116 ? 13.511 7.562 -4.060 1.00 90.06 116 THR A N 1
ATOM 925 C CA . THR A 1 116 ? 14.205 8.546 -3.198 1.00 90.06 116 THR A CA 1
ATOM 926 C C . THR A 1 116 ? 13.795 9.991 -3.471 1.00 90.06 116 THR A C 1
ATOM 928 O O . THR A 1 116 ? 14.205 10.904 -2.756 1.00 90.06 116 THR A O 1
ATOM 931 N N . GLU A 1 117 ? 12.953 10.218 -4.478 1.00 87.31 117 GLU A N 1
ATOM 932 C CA . GLU A 1 117 ? 12.527 11.550 -4.910 1.00 87.31 117 GLU A CA 1
ATOM 933 C C . GLU A 1 117 ? 11.493 12.184 -3.972 1.00 87.31 117 GLU A C 1
ATOM 935 O O . GLU A 1 117 ? 11.211 13.380 -4.064 1.00 87.31 117 GLU A O 1
ATOM 940 N N . GLN A 1 118 ? 10.902 11.387 -3.084 1.00 84.50 118 GLN A N 1
ATOM 941 C CA . GLN A 1 118 ? 9.878 11.819 -2.147 1.00 84.50 118 GLN A CA 1
ATOM 942 C C . GLN A 1 118 ? 10.377 11.662 -0.708 1.00 84.50 118 GLN A C 1
ATOM 944 O O . GLN A 1 118 ? 11.170 10.778 -0.378 1.00 84.50 118 GLN A O 1
ATOM 949 N N . THR A 1 119 ? 9.910 12.561 0.158 1.00 87.31 119 THR A N 1
ATOM 950 C CA . THR A 1 119 ? 10.060 12.430 1.607 1.00 87.31 119 THR A CA 1
ATOM 951 C C . THR A 1 119 ? 8.678 12.191 2.205 1.00 87.31 119 THR A C 1
ATOM 953 O O . THR A 1 119 ? 7.812 13.068 2.081 1.00 87.31 119 THR A O 1
ATOM 956 N N . PRO A 1 120 ? 8.448 11.054 2.884 1.00 90.38 120 PRO A N 1
ATOM 957 C CA . PRO A 1 120 ? 7.177 10.801 3.539 1.00 90.38 120 PRO A CA 1
ATOM 958 C C . PRO A 1 120 ? 6.925 11.844 4.638 1.00 90.38 120 PRO A C 1
ATOM 960 O O . PRO A 1 120 ? 7.871 12.323 5.272 1.00 90.38 120 PRO A O 1
ATOM 963 N N . PRO A 1 121 ? 5.661 12.193 4.925 1.00 93.38 121 PRO A N 1
ATOM 964 C CA . PRO A 1 121 ? 5.326 13.030 6.069 1.00 93.38 121 PRO A CA 1
ATOM 965 C C . PRO A 1 121 ? 5.958 12.508 7.366 1.00 93.38 121 PRO A C 1
ATOM 967 O O . PRO A 1 121 ? 5.888 11.318 7.653 1.00 93.38 121 PRO A O 1
ATOM 970 N N . ALA A 1 122 ? 6.478 13.405 8.210 1.00 93.06 122 ALA A N 1
ATOM 971 C CA . ALA A 1 122 ? 7.164 13.038 9.459 1.00 93.06 122 ALA A CA 1
ATOM 972 C C . ALA A 1 122 ? 6.305 12.226 10.454 1.00 93.06 122 ALA A C 1
ATOM 974 O O . ALA A 1 122 ? 6.831 11.604 11.371 1.00 93.06 122 ALA A O 1
ATOM 975 N N . ALA A 1 123 ? 4.978 12.250 10.299 1.00 95.56 123 ALA A N 1
ATOM 976 C CA . ALA A 1 123 ? 4.055 11.454 11.104 1.00 95.56 123 ALA A CA 1
ATOM 977 C C . ALA A 1 123 ? 3.968 9.979 10.666 1.00 95.56 123 ALA A C 1
ATOM 979 O O . ALA A 1 123 ? 3.295 9.192 11.330 1.00 95.56 123 ALA A O 1
ATOM 980 N N . TRP A 1 124 ? 4.564 9.617 9.529 1.00 96.75 124 TRP A N 1
ATOM 981 C CA . TRP A 1 124 ? 4.576 8.261 8.985 1.00 96.75 124 TRP A CA 1
ATOM 982 C C . TRP A 1 124 ? 5.895 7.577 9.334 1.00 96.75 124 TRP A C 1
ATOM 984 O O . TRP A 1 124 ? 6.918 8.233 9.516 1.00 96.75 124 TRP A O 1
ATOM 994 N N . THR A 1 125 ? 5.891 6.248 9.396 1.00 97.12 125 THR A N 1
ATOM 995 C CA . THR A 1 125 ? 7.144 5.480 9.452 1.00 97.12 125 THR A CA 1
ATOM 996 C C . THR A 1 125 ? 7.492 4.998 8.052 1.00 97.12 125 THR A C 1
ATOM 998 O O . THR A 1 125 ? 6.599 4.516 7.355 1.00 97.12 125 THR A O 1
ATOM 1001 N N . ALA A 1 126 ? 8.761 5.047 7.663 1.00 95.75 126 ALA A N 1
ATOM 1002 C CA . ALA A 1 126 ? 9.183 4.634 6.332 1.00 95.75 126 ALA A CA 1
ATOM 1003 C C . ALA A 1 126 ? 10.477 3.817 6.363 1.00 95.75 126 ALA A C 1
ATOM 1005 O O . ALA A 1 126 ? 11.393 4.128 7.125 1.00 95.75 126 ALA A O 1
ATOM 1006 N N . GLN A 1 127 ? 10.533 2.794 5.516 1.00 94.88 127 GLN A N 1
ATOM 1007 C CA . GLN A 1 127 ? 11.737 2.081 5.109 1.00 94.88 127 GLN A CA 1
ATOM 1008 C C . GLN A 1 127 ? 11.912 2.348 3.616 1.00 94.88 127 GLN A C 1
ATOM 1010 O O . GLN A 1 127 ? 11.074 1.927 2.821 1.00 94.88 127 GLN A O 1
ATOM 1015 N N . VAL A 1 128 ? 12.943 3.117 3.265 1.00 93.00 128 VAL A N 1
ATOM 1016 C CA . VAL A 1 128 ? 13.246 3.462 1.875 1.00 93.00 128 VAL A CA 1
ATOM 1017 C C . VAL A 1 128 ? 14.646 2.968 1.551 1.00 93.00 128 VAL A C 1
ATOM 1019 O O . VAL A 1 128 ? 15.617 3.477 2.111 1.00 93.00 128 VAL A O 1
ATOM 1022 N N . GLU A 1 129 ? 14.736 1.965 0.683 1.00 89.12 129 GLU A N 1
ATOM 1023 C CA . GLU A 1 129 ? 15.995 1.331 0.287 1.00 89.12 129 GLU A CA 1
ATOM 1024 C C . GLU A 1 129 ? 16.179 1.468 -1.231 1.00 89.12 129 GLU A C 1
ATOM 1026 O O . GLU A 1 129 ? 15.425 0.852 -1.979 1.00 89.12 129 GLU A O 1
ATOM 1031 N N . PRO A 1 130 ? 17.143 2.278 -1.709 1.00 87.06 130 PRO A N 1
ATOM 1032 C CA . PRO A 1 130 ? 17.376 2.453 -3.141 1.00 87.06 130 PRO A CA 1
ATOM 1033 C C . PRO A 1 130 ? 17.776 1.134 -3.816 1.00 87.06 130 PRO A C 1
ATOM 1035 O O . PRO A 1 130 ? 18.597 0.394 -3.265 1.00 87.06 130 PRO A O 1
ATOM 1038 N N . VAL A 1 131 ? 17.234 0.879 -5.012 1.00 79.94 131 VAL A N 1
ATOM 1039 C CA . VAL A 1 131 ? 17.597 -0.261 -5.879 1.00 79.94 131 VAL A CA 1
ATOM 1040 C C . VAL A 1 131 ? 18.706 0.112 -6.857 1.00 79.94 131 VAL A C 1
ATOM 1042 O O . VAL A 1 131 ? 18.672 1.243 -7.392 1.00 79.94 131 VAL A O 1
#

Mean predicted aligned error: 8.62 Å